Protein AF-A0A5D0N5R9-F1 (afdb_monomer_lite)

Structure (mmCIF, N/CA/C/O backbone):
data_AF-A0A5D0N5R9-F1
#
_entry.id   AF-A0A5D0N5R9-F1
#
loop_
_atom_site.group_PDB
_atom_site.id
_atom_site.type_symbol
_atom_site.label_atom_id
_atom_site.label_alt_id
_atom_site.label_comp_id
_atom_site.label_asym_id
_atom_site.label_entity_id
_atom_site.label_seq_id
_atom_site.pdbx_PDB_ins_code
_atom_site.Cartn_x
_atom_site.Cartn_y
_atom_site.Cartn_z
_atom_site.occupancy
_atom_site.B_iso_or_equiv
_atom_site.auth_seq_id
_atom_site.auth_comp_id
_atom_site.auth_asym_id
_atom_site.auth_atom_id
_atom_site.pdbx_PDB_model_num
ATOM 1 N N . MET A 1 1 ? -13.593 -15.024 1.332 1.00 52.16 1 MET A N 1
ATOM 2 C CA . MET A 1 1 ? -12.293 -15.087 0.627 1.00 52.16 1 MET A CA 1
ATOM 3 C C . MET A 1 1 ? -12.109 -13.789 -0.137 1.00 52.16 1 MET A C 1
ATOM 5 O O . MET A 1 1 ? -13.072 -13.351 -0.751 1.00 52.16 1 MET A O 1
ATOM 9 N N . ALA A 1 2 ? -10.923 -13.185 -0.073 1.00 61.78 2 ALA A N 1
ATOM 10 C CA . ALA A 1 2 ? -10.517 -12.090 -0.954 1.00 61.78 2 ALA A CA 1
ATOM 11 C C . ALA A 1 2 ? -9.512 -12.644 -1.974 1.00 61.78 2 ALA A C 1
ATOM 13 O O . ALA A 1 2 ? -8.800 -13.597 -1.662 1.00 61.78 2 ALA A O 1
ATOM 14 N N . ALA A 1 3 ? -9.500 -12.101 -3.188 1.00 70.00 3 ALA A N 1
ATOM 15 C CA . ALA A 1 3 ? -8.604 -12.521 -4.259 1.00 70.00 3 ALA A CA 1
ATOM 16 C C . ALA A 1 3 ? -8.229 -11.308 -5.115 1.00 70.00 3 ALA A C 1
ATOM 18 O O . ALA A 1 3 ? -9.073 -10.442 -5.348 1.00 70.00 3 ALA A O 1
ATOM 19 N N . THR A 1 4 ? -6.986 -11.268 -5.591 1.00 79.06 4 THR A N 1
ATOM 20 C CA . THR A 1 4 ? -6.523 -10.340 -6.631 1.00 79.06 4 THR A CA 1
ATOM 21 C C . THR A 1 4 ? -6.361 -11.093 -7.944 1.00 79.06 4 THR A C 1
ATOM 23 O O . THR A 1 4 ? -6.088 -12.297 -7.956 1.00 79.06 4 THR A O 1
ATOM 26 N N . LEU A 1 5 ? -6.567 -10.402 -9.064 1.00 75.56 5 LEU A N 1
ATOM 27 C CA . LEU A 1 5 ? -6.426 -10.966 -10.402 1.00 75.56 5 LEU A CA 1
ATOM 28 C C . LEU A 1 5 ? -5.431 -10.119 -11.189 1.00 75.56 5 LEU A C 1
ATOM 30 O O . LEU A 1 5 ? -5.637 -8.927 -11.359 1.00 75.56 5 LEU A O 1
ATOM 34 N N . ARG A 1 6 ? -4.407 -10.757 -11.763 1.00 78.38 6 ARG A N 1
ATOM 35 C CA . ARG A 1 6 ? -3.397 -10.069 -12.590 1.00 78.38 6 ARG A CA 1
ATOM 36 C C . ARG A 1 6 ? -3.935 -9.485 -13.909 1.00 78.38 6 ARG A C 1
ATOM 38 O O . ARG A 1 6 ? -3.241 -8.712 -14.563 1.00 78.38 6 ARG A O 1
ATOM 45 N N . GLY A 1 7 ? -5.117 -9.922 -14.353 1.00 78.88 7 GLY A N 1
ATOM 46 C CA . GLY A 1 7 ? -5.653 -9.606 -15.682 1.00 78.88 7 GLY A CA 1
ATOM 47 C C . GLY A 1 7 ? -4.692 -9.992 -16.817 1.00 78.88 7 GLY A C 1
ATOM 48 O O . GLY A 1 7 ? -4.069 -11.053 -16.777 1.00 78.88 7 GLY A O 1
ATOM 49 N N . ASP A 1 8 ? -4.546 -9.103 -17.801 1.00 76.31 8 ASP A N 1
ATOM 50 C CA . ASP A 1 8 ? -3.668 -9.280 -18.971 1.00 76.31 8 ASP A CA 1
ATOM 51 C C . ASP A 1 8 ? -2.214 -8.824 -18.729 1.00 76.31 8 ASP A C 1
ATOM 53 O O . ASP A 1 8 ? -1.410 -8.729 -19.660 1.00 76.31 8 ASP A O 1
ATOM 57 N N . ARG A 1 9 ? -1.846 -8.496 -17.483 1.00 75.00 9 ARG A N 1
ATOM 58 C CA . ARG A 1 9 ? -0.497 -8.027 -17.137 1.00 75.00 9 ARG A CA 1
ATOM 59 C C . ARG A 1 9 ? 0.454 -9.200 -16.853 1.00 75.00 9 ARG A C 1
ATOM 61 O O . ARG A 1 9 ? 0.023 -10.255 -16.380 1.00 75.00 9 ARG A O 1
ATOM 68 N N . PRO A 1 10 ? 1.771 -9.022 -17.090 1.00 73.00 10 PRO A N 1
ATOM 69 C CA . PRO A 1 10 ? 2.762 -10.076 -16.860 1.00 73.00 10 PRO A CA 1
ATOM 70 C C . PRO A 1 10 ? 2.900 -10.462 -15.378 1.00 73.00 10 PRO A C 1
ATOM 72 O O . PRO A 1 10 ? 3.244 -11.604 -15.074 1.00 73.00 10 PRO A O 1
ATOM 75 N N . THR A 1 11 ? 2.607 -9.545 -14.452 1.00 76.31 11 THR A N 1
ATOM 76 C CA . THR A 1 11 ? 2.679 -9.771 -13.003 1.00 76.31 11 THR A CA 1
ATOM 77 C C . THR A 1 11 ? 1.485 -9.137 -12.287 1.00 76.31 11 THR A C 1
ATOM 79 O O . THR A 1 11 ? 0.954 -8.118 -12.723 1.00 76.31 11 THR A O 1
ATOM 82 N N . ASP A 1 12 ? 1.067 -9.749 -11.174 1.00 82.81 12 ASP A N 1
ATOM 83 C CA . ASP A 1 12 ? 0.051 -9.198 -10.269 1.00 82.81 12 ASP A CA 1
ATOM 84 C C . ASP A 1 12 ? 0.679 -8.134 -9.358 1.00 82.81 12 ASP A C 1
ATOM 86 O O . ASP A 1 12 ? 1.548 -8.461 -8.534 1.00 82.81 12 ASP A O 1
ATOM 90 N N . GLN A 1 13 ? 0.255 -6.881 -9.511 1.00 87.31 13 GLN A N 1
ATOM 91 C CA . GLN A 1 13 ? 0.726 -5.762 -8.695 1.00 87.31 13 GLN A CA 1
ATOM 92 C C . GLN A 1 13 ? -0.171 -5.504 -7.478 1.00 87.31 13 GLN A C 1
ATOM 94 O O . GLN A 1 13 ? 0.247 -4.804 -6.556 1.00 87.31 13 GLN A O 1
ATOM 99 N N . ASP A 1 14 ? -1.342 -6.135 -7.427 1.00 87.81 14 ASP A N 1
ATOM 100 C CA . ASP A 1 14 ? -2.323 -5.896 -6.383 1.00 87.81 14 ASP A CA 1
ATOM 101 C C . ASP A 1 14 ? -2.024 -6.750 -5.157 1.00 87.81 14 ASP A C 1
ATOM 103 O O . ASP A 1 14 ? -1.609 -7.914 -5.230 1.00 87.81 14 ASP A O 1
ATOM 107 N N . ARG A 1 15 ? -2.271 -6.186 -3.980 1.00 90.50 15 ARG A N 1
ATOM 108 C CA . ARG A 1 15 ? -2.239 -6.899 -2.708 1.00 90.50 15 ARG A CA 1
ATOM 109 C C . ARG A 1 15 ? -3.446 -6.527 -1.879 1.00 90.50 15 ARG A C 1
ATOM 111 O O . ARG A 1 15 ? -3.967 -5.421 -1.947 1.00 90.50 15 ARG A O 1
ATOM 118 N N . TYR A 1 16 ? -3.863 -7.466 -1.047 1.00 89.31 16 TYR A N 1
ATOM 119 C CA . TYR A 1 16 ? -4.838 -7.209 -0.008 1.00 89.31 16 TYR A CA 1
ATOM 120 C C . TYR A 1 16 ? -4.298 -7.713 1.324 1.00 89.31 16 TYR A C 1
ATOM 122 O O . TYR A 1 16 ? -3.542 -8.684 1.385 1.00 89.31 16 TYR A O 1
ATOM 130 N N . VAL A 1 17 ? -4.702 -7.045 2.394 1.00 87.75 17 VAL A N 1
ATOM 131 C CA . VAL A 1 17 ? -4.466 -7.458 3.774 1.00 87.75 17 VAL A CA 1
ATOM 132 C C . VAL A 1 17 ? -5.823 -7.521 4.444 1.00 87.75 17 VAL A C 1
ATOM 134 O O . VAL A 1 17 ? -6.600 -6.577 4.345 1.00 87.75 17 VAL A O 1
ATOM 137 N N . VAL A 1 18 ? -6.115 -8.629 5.114 1.00 84.81 18 VAL A N 1
ATOM 138 C CA . VAL A 1 18 ? -7.308 -8.770 5.950 1.00 84.81 18 VAL A CA 1
ATOM 139 C C . VAL A 1 18 ? -6.838 -9.216 7.322 1.00 84.81 18 VAL A C 1
ATOM 141 O O . VAL A 1 18 ? -6.121 -10.208 7.441 1.00 84.81 18 VAL A O 1
ATOM 144 N N . VAL A 1 19 ? -7.231 -8.466 8.340 1.00 81.56 19 VAL A N 1
ATOM 145 C CA . VAL A 1 19 ? -7.067 -8.812 9.753 1.00 81.56 19 VAL A CA 1
ATOM 146 C C . VAL A 1 19 ? -8.445 -8.794 10.411 1.00 81.56 19 VAL A C 1
ATOM 148 O O . VAL A 1 19 ? -9.444 -8.507 9.750 1.00 81.56 19 VAL A O 1
ATOM 151 N N . ASP A 1 20 ? -8.527 -9.118 11.698 1.00 80.38 20 ASP A N 1
ATOM 152 C CA . ASP A 1 20 ? -9.814 -9.096 12.389 1.00 80.38 20 ASP A CA 1
ATOM 153 C C . ASP A 1 20 ? -10.418 -7.681 12.369 1.00 80.38 20 ASP A C 1
ATOM 155 O O . ASP A 1 20 ? -9.790 -6.703 12.778 1.00 80.38 20 ASP A O 1
ATOM 159 N N . GLY A 1 21 ? -11.610 -7.567 11.785 1.00 74.88 21 GLY A N 1
ATOM 160 C CA . GLY A 1 21 ? -12.331 -6.314 11.573 1.00 74.88 21 GLY A CA 1
ATOM 161 C C . GLY A 1 21 ? -11.803 -5.396 10.460 1.00 74.88 21 GLY A C 1
ATOM 162 O O . GLY A 1 21 ? -12.606 -4.690 9.864 1.00 74.88 21 GLY A O 1
ATOM 163 N N . ALA A 1 22 ? -10.517 -5.396 10.111 1.00 81.25 22 ALA A N 1
ATOM 164 C CA . ALA A 1 22 ? -9.970 -4.444 9.137 1.00 81.25 22 ALA A CA 1
ATOM 165 C C . ALA A 1 22 ? -9.502 -5.097 7.833 1.00 81.25 22 ALA A C 1
ATOM 167 O O . ALA A 1 22 ? -9.009 -6.226 7.806 1.00 81.25 22 ALA A O 1
ATOM 168 N N . ALA A 1 23 ? -9.577 -4.336 6.744 1.00 85.88 23 ALA A N 1
ATOM 169 C CA . ALA A 1 23 ? -9.023 -4.739 5.459 1.00 85.88 23 ALA A CA 1
ATOM 170 C C . ALA A 1 23 ? -8.316 -3.572 4.769 1.00 85.88 23 ALA A C 1
ATOM 172 O O . ALA A 1 23 ? -8.722 -2.421 4.908 1.00 85.88 23 ALA A O 1
ATOM 173 N N . ALA A 1 24 ? -7.284 -3.873 3.989 1.00 86.81 24 ALA A N 1
ATOM 174 C CA . ALA A 1 24 ? -6.616 -2.932 3.104 1.00 86.81 24 ALA A CA 1
ATOM 175 C C . ALA A 1 24 ? -6.434 -3.544 1.714 1.00 86.81 24 ALA A C 1
ATOM 177 O O . ALA A 1 24 ? -6.144 -4.734 1.587 1.00 86.81 24 ALA A O 1
ATOM 178 N N . VAL A 1 25 ? -6.583 -2.718 0.686 1.00 89.44 25 VAL A N 1
ATOM 179 C CA . VAL A 1 25 ? -6.261 -3.018 -0.710 1.00 89.44 25 VAL A CA 1
ATOM 180 C C . VAL A 1 25 ? -5.141 -2.078 -1.139 1.00 89.44 25 VAL A C 1
ATOM 182 O O . VAL A 1 25 ? -5.161 -0.884 -0.830 1.00 89.44 25 VAL A O 1
ATOM 185 N N . LEU A 1 26 ? -4.148 -2.647 -1.808 1.00 90.12 26 LEU A N 1
ATOM 186 C CA . LEU A 1 26 ? -2.905 -2.015 -2.222 1.00 90.12 26 LEU A CA 1
ATOM 187 C C . LEU A 1 26 ? -2.741 -2.286 -3.716 1.00 90.12 26 LEU A C 1
ATOM 189 O O . LEU A 1 26 ? -2.550 -3.431 -4.112 1.00 90.12 26 LEU A O 1
ATOM 193 N N . ASP A 1 27 ? -2.838 -1.247 -4.528 1.00 88.44 27 ASP A N 1
ATOM 194 C CA . ASP A 1 27 ? -2.684 -1.311 -5.982 1.00 88.44 27 ASP A CA 1
ATOM 195 C C . ASP A 1 27 ? -1.281 -0.810 -6.331 1.00 88.44 27 ASP A C 1
ATOM 197 O O . ASP A 1 27 ? -0.947 0.349 -6.065 1.00 88.44 27 ASP A O 1
ATOM 201 N N . GLY A 1 28 ? -0.405 -1.713 -6.767 1.00 88.19 28 GLY A N 1
ATOM 202 C CA . GLY A 1 28 ? 0.984 -1.405 -7.083 1.00 88.19 28 GLY A CA 1
ATOM 203 C C . GLY A 1 28 ? 1.133 -0.758 -8.460 1.00 88.19 28 GL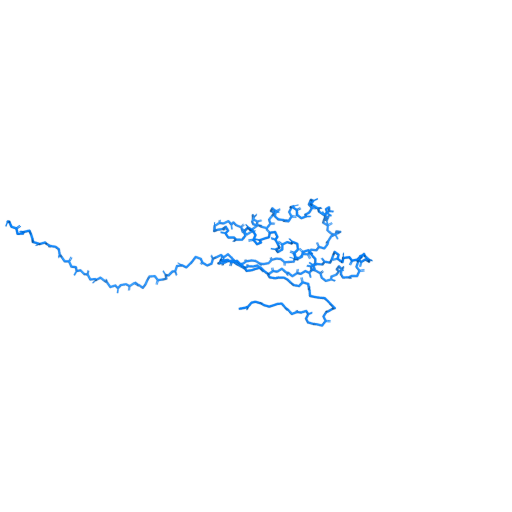Y A C 1
ATOM 204 O O . GLY A 1 28 ? 0.649 -1.274 -9.462 1.00 88.19 28 GLY A O 1
ATOM 205 N N . GLU A 1 29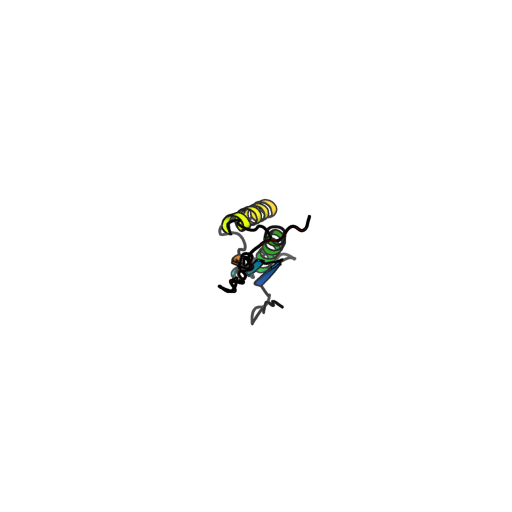 ? 1.889 0.335 -8.541 1.00 85.00 29 GLU A N 1
ATOM 206 C CA . GLU A 1 29 ? 2.109 1.038 -9.803 1.00 85.00 29 GLU A CA 1
ATOM 207 C C . GLU A 1 29 ? 2.839 0.176 -10.857 1.00 85.00 29 GLU A C 1
ATOM 209 O O . GLU A 1 29 ? 3.955 -0.311 -10.650 1.00 85.00 29 GLU A O 1
ATOM 214 N N . THR A 1 30 ? 2.233 0.060 -12.041 1.00 81.56 30 THR A N 1
ATOM 215 C CA . THR A 1 30 ? 2.736 -0.777 -13.147 1.00 81.56 30 THR A CA 1
ATOM 216 C C . THR A 1 30 ? 3.804 -0.101 -14.009 1.00 81.56 30 THR A C 1
ATOM 218 O O . THR A 1 30 ? 4.554 -0.793 -14.704 1.00 81.56 30 THR A O 1
ATOM 221 N N . SER A 1 31 ? 3.934 1.230 -13.966 1.00 78.75 31 SER A N 1
ATOM 222 C CA . SER A 1 31 ? 4.990 1.953 -14.696 1.00 78.75 31 SER A CA 1
ATOM 223 C C . SER A 1 31 ? 6.413 1.614 -14.228 1.00 78.75 31 SER A C 1
ATOM 225 O O . SER A 1 31 ? 7.373 1.918 -14.924 1.00 78.75 31 SER A O 1
ATOM 227 N N . TRP A 1 32 ? 6.574 0.892 -13.116 1.00 73.88 32 TRP A N 1
ATOM 228 C CA . TRP A 1 32 ? 7.877 0.414 -12.636 1.00 73.88 32 TRP A CA 1
ATOM 229 C C . TRP A 1 32 ? 8.269 -0.983 -13.141 1.00 73.88 32 TRP A C 1
ATOM 231 O O . TRP A 1 32 ? 9.364 -1.462 -12.858 1.00 73.88 32 TRP A O 1
ATOM 241 N N . LEU A 1 33 ? 7.414 -1.650 -13.924 1.00 69.19 33 LEU A N 1
ATOM 242 C CA . LEU A 1 33 ? 7.685 -3.009 -14.419 1.00 69.19 33 LEU A CA 1
ATOM 243 C C . LEU A 1 33 ? 8.908 -3.103 -15.344 1.00 69.19 33 LEU A C 1
ATOM 245 O O . LEU A 1 33 ? 9.495 -4.171 -15.483 1.00 69.19 33 LEU A O 1
ATOM 249 N N . HIS A 1 34 ? 9.274 -2.003 -16.000 1.00 63.56 34 HIS A N 1
ATOM 250 C CA . HIS A 1 34 ? 10.333 -1.948 -17.011 1.00 63.56 34 HIS A CA 1
ATOM 251 C C . HIS A 1 34 ? 11.608 -1.251 -16.525 1.00 63.56 34 HIS A C 1
ATOM 253 O O . HIS A 1 34 ? 12.601 -1.230 -17.246 1.00 63.56 34 HIS A O 1
ATOM 259 N N . THR A 1 35 ? 11.603 -0.681 -15.321 1.00 65.38 35 THR A N 1
ATOM 260 C CA . THR A 1 35 ? 12.727 0.105 -14.792 1.00 65.38 35 THR A CA 1
ATOM 261 C C . THR A 1 35 ? 13.721 -0.724 -13.981 1.00 65.38 35 THR A C 1
ATOM 263 O O . THR A 1 35 ? 14.779 -0.212 -13.615 1.00 65.38 35 THR A O 1
ATOM 266 N N . TYR A 1 36 ? 13.439 -2.005 -13.721 1.00 62.06 36 TYR A N 1
ATOM 267 C CA . TYR A 1 36 ? 14.299 -2.857 -12.902 1.00 62.06 36 TYR A CA 1
ATOM 268 C C . TYR A 1 36 ? 14.807 -4.091 -13.660 1.00 62.06 36 TYR A C 1
ATOM 270 O O . TYR A 1 36 ? 14.028 -4.926 -14.108 1.00 62.06 36 TYR A O 1
ATOM 278 N N . HIS A 1 37 ? 16.134 -4.225 -13.750 1.00 62.19 37 HIS A N 1
ATOM 279 C CA . HIS A 1 37 ? 16.826 -5.343 -14.416 1.00 62.19 37 HIS A CA 1
ATOM 280 C C . HIS A 1 37 ? 17.551 -6.296 -13.444 1.00 62.19 37 HIS A C 1
ATOM 282 O O . HIS A 1 37 ? 18.295 -7.173 -13.879 1.00 62.19 37 HIS A O 1
ATOM 288 N N . GLY A 1 38 ? 17.389 -6.113 -12.130 1.00 62.78 38 GLY A N 1
ATOM 289 C CA . GLY A 1 38 ? 17.972 -7.003 -11.123 1.00 62.78 38 GLY A CA 1
ATOM 290 C C . GLY A 1 38 ? 17.147 -8.280 -10.885 1.00 62.78 38 GLY A C 1
ATOM 291 O O . GLY A 1 38 ? 16.041 -8.409 -11.407 1.00 62.78 38 GLY A O 1
ATOM 292 N N . PRO A 1 39 ? 17.662 -9.220 -10.069 1.00 59.84 39 PRO A N 1
ATOM 293 C CA . PRO A 1 39 ? 17.052 -10.538 -9.857 1.00 59.84 39 PRO A CA 1
ATOM 294 C C . PRO A 1 39 ? 15.702 -10.496 -9.120 1.00 59.84 39 PRO A C 1
ATOM 296 O O . PRO A 1 39 ? 14.894 -11.405 -9.287 1.00 59.84 39 PRO A O 1
ATOM 299 N N . GLU A 1 40 ? 15.438 -9.444 -8.338 1.00 67.81 40 GLU A N 1
ATOM 300 C CA . GLU A 1 40 ? 14.155 -9.210 -7.665 1.00 67.81 40 GLU A CA 1
ATOM 301 C C . GLU A 1 40 ? 13.591 -7.839 -8.068 1.00 67.81 40 GLU A C 1
ATOM 303 O O . GLU A 1 40 ? 14.088 -6.819 -7.582 1.00 67.81 40 GLU A O 1
ATOM 308 N N . PRO A 1 41 ? 12.571 -7.777 -8.943 1.00 72.19 41 PRO A N 1
ATOM 309 C CA . PRO A 1 41 ? 11.975 -6.518 -9.380 1.00 72.19 41 PRO A CA 1
ATOM 310 C C . PRO A 1 41 ? 11.458 -5.699 -8.197 1.00 72.19 41 PRO A C 1
ATOM 312 O O . PRO A 1 41 ? 10.570 -6.145 -7.472 1.00 72.19 41 PRO A O 1
ATOM 315 N N . ARG A 1 42 ? 11.982 -4.481 -8.016 1.00 82.06 42 ARG A N 1
ATOM 316 C CA . ARG A 1 42 ? 11.407 -3.480 -7.100 1.00 82.06 42 ARG A CA 1
ATOM 317 C C . ARG A 1 42 ? 10.315 -2.682 -7.818 1.00 82.06 42 ARG A C 1
ATOM 319 O O . ARG A 1 42 ? 10.438 -1.474 -7.994 1.00 82.06 42 ARG A O 1
ATOM 326 N N . ASP A 1 43 ? 9.294 -3.390 -8.288 1.00 85.38 43 ASP A N 1
ATOM 327 C CA . ASP A 1 43 ? 8.115 -2.829 -8.952 1.00 85.38 43 ASP A CA 1
ATOM 328 C C . ASP A 1 43 ? 7.039 -2.379 -7.937 1.00 85.38 43 ASP A C 1
ATOM 330 O O . ASP A 1 43 ? 7.225 -2.458 -6.715 1.00 85.38 43 ASP A O 1
ATOM 334 N N . GLY A 1 44 ? 5.901 -1.876 -8.425 1.00 84.75 44 GLY A N 1
ATOM 335 C CA . GLY A 1 44 ? 4.784 -1.470 -7.568 1.00 84.75 44 GLY A CA 1
ATOM 336 C C . GLY A 1 44 ? 4.239 -2.618 -6.712 1.00 84.75 44 GLY A C 1
ATOM 337 O O . GLY A 1 44 ? 3.898 -2.422 -5.548 1.00 84.75 44 GLY A O 1
ATOM 338 N N . GLY A 1 45 ? 4.230 -3.838 -7.245 1.00 87.19 45 GLY A N 1
ATOM 339 C CA . GLY A 1 45 ? 3.790 -5.054 -6.573 1.00 87.19 45 GLY A CA 1
ATOM 340 C C . GLY A 1 45 ? 4.736 -5.480 -5.455 1.00 87.19 45 GLY A C 1
ATOM 341 O O . GLY A 1 45 ? 4.284 -5.956 -4.412 1.00 87.19 45 GLY A O 1
ATOM 342 N N . TRP A 1 46 ? 6.045 -5.287 -5.621 1.00 90.06 46 TRP A N 1
ATOM 343 C CA . TRP A 1 46 ? 7.018 -5.412 -4.538 1.00 90.06 46 TRP A CA 1
ATOM 344 C C . TRP A 1 46 ? 6.709 -4.430 -3.407 1.00 90.06 46 TRP A C 1
ATOM 346 O O . TRP A 1 46 ? 6.619 -4.851 -2.250 1.00 90.06 46 TRP A O 1
ATOM 356 N N . TYR A 1 47 ? 6.470 -3.156 -3.731 1.00 89.81 47 TYR A N 1
ATOM 357 C CA . TYR A 1 47 ? 6.152 -2.153 -2.716 1.00 89.81 47 TYR A CA 1
ATOM 358 C C . TYR A 1 47 ? 4.824 -2.466 -2.009 1.00 89.81 47 TYR A C 1
ATOM 360 O O . TYR A 1 47 ? 4.771 -2.456 -0.779 1.00 89.81 47 TYR A O 1
ATOM 368 N N . ALA A 1 48 ? 3.786 -2.858 -2.754 1.00 89.75 48 ALA A N 1
ATOM 369 C CA . ALA A 1 48 ? 2.501 -3.288 -2.206 1.00 89.75 48 ALA A CA 1
ATOM 370 C C . ALA A 1 48 ? 2.650 -4.490 -1.252 1.00 89.75 48 ALA A C 1
ATOM 372 O O . ALA A 1 48 ? 2.044 -4.512 -0.181 1.00 89.75 48 ALA A O 1
ATOM 373 N N . ARG A 1 49 ? 3.505 -5.477 -1.566 1.00 90.50 49 ARG A N 1
ATOM 374 C CA . ARG A 1 49 ? 3.792 -6.605 -0.651 1.00 90.50 49 ARG A CA 1
ATOM 375 C C . ARG A 1 49 ? 4.495 -6.136 0.622 1.00 90.50 49 ARG A C 1
ATOM 377 O O . ARG A 1 49 ? 4.105 -6.526 1.726 1.00 90.50 49 ARG A O 1
ATOM 384 N N . ALA A 1 50 ? 5.528 -5.308 0.471 1.00 90.12 50 ALA A N 1
ATOM 385 C CA . ALA A 1 50 ? 6.309 -4.792 1.589 1.00 90.12 50 ALA A CA 1
ATOM 386 C C . ALA A 1 50 ? 5.446 -3.947 2.540 1.00 90.12 50 ALA A C 1
ATOM 388 O O . ALA A 1 50 ? 5.509 -4.128 3.759 1.00 90.12 50 ALA A O 1
ATOM 389 N N . LEU A 1 51 ? 4.607 -3.068 1.986 1.00 90.31 51 LEU A N 1
ATOM 390 C CA . LEU A 1 51 ? 3.678 -2.237 2.743 1.00 90.31 51 LEU A CA 1
ATOM 391 C C . LEU A 1 51 ? 2.572 -3.079 3.394 1.00 90.31 51 LEU A C 1
ATOM 393 O O . LEU A 1 51 ? 2.317 -2.923 4.585 1.00 90.31 51 LEU A O 1
ATOM 397 N N . GLY A 1 52 ? 1.979 -4.033 2.672 1.00 89.44 52 GLY A N 1
ATOM 398 C CA . GLY A 1 52 ? 0.950 -4.922 3.222 1.00 89.44 52 GLY A CA 1
ATOM 399 C C . GLY A 1 52 ? 1.439 -5.752 4.413 1.00 89.44 52 GLY A C 1
ATOM 400 O O . GLY A 1 52 ? 0.750 -5.881 5.428 1.00 89.44 52 GLY A O 1
ATOM 401 N N . THR A 1 53 ? 2.683 -6.230 4.348 1.00 89.19 53 THR A N 1
ATOM 402 C CA . THR A 1 53 ? 3.321 -6.935 5.470 1.00 89.19 53 THR A CA 1
ATOM 403 C C . THR A 1 53 ? 3.442 -6.022 6.693 1.00 89.19 53 THR A C 1
ATOM 405 O O . THR A 1 53 ? 3.097 -6.417 7.805 1.00 89.19 53 THR A O 1
ATOM 408 N N . ALA A 1 54 ? 3.865 -4.769 6.494 1.00 87.81 54 ALA A N 1
ATOM 409 C CA . ALA A 1 54 ? 3.993 -3.787 7.569 1.00 87.81 54 ALA A CA 1
ATOM 410 C C . ALA A 1 54 ? 2.637 -3.360 8.168 1.00 87.81 54 ALA A C 1
ATOM 412 O O . ALA A 1 54 ? 2.573 -3.045 9.361 1.00 87.81 54 ALA A O 1
ATOM 413 N N . LEU A 1 55 ? 1.569 -3.366 7.363 1.00 85.81 55 LEU A N 1
ATOM 414 C CA . LEU A 1 55 ? 0.208 -3.012 7.778 1.00 85.81 55 LEU A CA 1
ATOM 415 C C . LEU A 1 55 ? -0.489 -4.109 8.580 1.00 85.81 55 LEU A C 1
ATOM 417 O O . LEU A 1 55 ? -1.276 -3.794 9.471 1.00 85.81 55 LEU A O 1
ATOM 421 N N . THR A 1 56 ? -0.175 -5.381 8.327 1.00 83.69 56 THR A N 1
ATOM 422 C CA . THR A 1 56 ? -0.796 -6.519 9.033 1.00 83.69 56 THR A CA 1
ATOM 423 C C . THR A 1 56 ? -0.644 -6.401 10.556 1.00 83.69 56 THR A C 1
ATOM 425 O O . THR A 1 56 ? -1.574 -6.693 11.299 1.00 83.69 56 THR A O 1
ATOM 428 N N . ALA A 1 57 ? 0.494 -5.889 11.034 1.00 79.19 57 ALA A N 1
ATOM 429 C CA . ALA A 1 57 ? 0.751 -5.694 12.462 1.00 79.19 57 ALA A CA 1
ATOM 430 C C . ALA A 1 57 ? 0.055 -4.459 13.078 1.00 79.19 57 ALA A C 1
ATOM 432 O O . ALA A 1 57 ? 0.069 -4.299 14.295 1.00 79.19 57 ALA A O 1
ATOM 433 N N . ARG A 1 58 ? -0.507 -3.560 12.259 1.00 77.69 58 ARG A N 1
ATOM 434 C CA . ARG A 1 58 ? -0.955 -2.212 12.672 1.00 77.69 58 ARG A CA 1
ATOM 435 C C . ARG A 1 58 ? -2.434 -1.933 12.410 1.00 77.69 58 ARG A C 1
ATOM 437 O O . ARG A 1 58 ? -3.009 -1.061 13.053 1.00 77.69 58 ARG A O 1
ATOM 444 N N . LEU A 1 59 ? -3.064 -2.699 11.521 1.00 76.94 59 LEU A N 1
ATOM 445 C CA . LEU A 1 59 ? -4.489 -2.591 11.212 1.00 76.94 59 LEU A CA 1
ATOM 446 C C . LEU A 1 59 ? -5.480 -2.911 12.363 1.00 76.94 59 LEU A C 1
ATOM 448 O O . LEU A 1 59 ? -6.593 -2.398 12.268 1.00 76.94 59 LEU A O 1
ATOM 452 N N . PRO A 1 60 ? -5.166 -3.640 13.462 1.00 66.56 60 PRO A N 1
ATOM 453 C CA . PRO A 1 60 ? -6.154 -3.861 14.532 1.00 66.56 60 PRO A CA 1
ATOM 454 C C . PRO A 1 60 ? -6.350 -2.665 15.497 1.00 66.56 60 PRO A C 1
ATOM 456 O O . PRO A 1 60 ? -6.985 -2.803 16.541 1.00 66.56 60 PRO A O 1
ATOM 459 N N . GLY A 1 61 ? -5.826 -1.474 15.186 1.00 61.56 61 GLY A N 1
ATOM 460 C CA . GLY A 1 61 ? -5.984 -0.281 16.024 1.00 61.56 61 GLY A CA 1
ATOM 461 C C . GLY A 1 61 ? -7.362 0.377 15.890 1.00 61.56 61 GLY A C 1
ATOM 462 O O . GLY A 1 61 ? -7.546 1.263 15.056 1.00 61.56 61 GLY A O 1
ATOM 463 N N . HIS A 1 62 ? -8.330 0.002 16.731 1.00 58.69 62 HIS A N 1
ATOM 464 C CA . HIS A 1 62 ? -9.606 0.724 16.830 1.00 58.69 62 HIS A CA 1
ATOM 465 C C . HIS A 1 62 ? -9.380 2.223 17.111 1.00 58.69 62 HIS A C 1
ATOM 467 O O . HIS A 1 62 ? -8.571 2.592 17.960 1.00 58.69 62 HIS A O 1
ATOM 473 N N . GLY A 1 63 ? -10.096 3.098 16.395 1.00 65.88 63 GLY A N 1
ATOM 474 C CA . GLY A 1 63 ? -10.086 4.550 16.628 1.00 65.88 63 GLY A CA 1
ATOM 475 C C . GLY A 1 63 ? -8.839 5.302 16.146 1.00 65.88 63 GLY A C 1
ATOM 476 O O . GLY A 1 63 ? -8.783 6.521 16.294 1.00 65.88 63 GLY A O 1
ATOM 477 N N . THR A 1 64 ? -7.858 4.622 15.546 1.00 73.50 64 THR A N 1
ATOM 478 C CA . THR A 1 64 ? -6.691 5.292 14.954 1.00 73.50 64 THR A CA 1
ATOM 479 C C . THR A 1 64 ? -7.026 5.768 13.543 1.00 73.50 64 THR A C 1
ATOM 481 O O . THR A 1 64 ? -7.550 5.009 12.729 1.00 73.50 64 THR A O 1
ATOM 484 N N . ALA A 1 65 ? -6.729 7.032 13.240 1.00 76.56 65 ALA A N 1
ATOM 485 C CA . ALA A 1 65 ? -6.970 7.586 11.914 1.00 76.56 65 ALA A CA 1
ATOM 486 C C . ALA A 1 65 ? -6.108 6.880 10.852 1.00 76.56 65 ALA A C 1
ATOM 488 O O . ALA A 1 65 ? -4.934 6.582 11.084 1.00 76.56 65 ALA A O 1
ATOM 489 N N . LEU A 1 66 ? -6.679 6.632 9.670 1.00 75.25 66 LEU A N 1
ATOM 490 C CA . LEU A 1 66 ? -6.022 5.857 8.612 1.00 75.25 66 LEU A CA 1
ATOM 491 C C . LEU A 1 66 ? -4.675 6.457 8.180 1.00 75.25 66 LEU A C 1
ATOM 493 O O . LEU A 1 66 ? -3.720 5.722 7.947 1.00 75.25 66 LEU A O 1
ATOM 497 N N . ASN A 1 67 ? -4.569 7.785 8.127 1.00 80.56 67 ASN A N 1
ATOM 498 C CA . ASN A 1 67 ? -3.307 8.454 7.822 1.00 80.56 67 ASN A CA 1
ATOM 499 C C . ASN A 1 67 ? -2.212 8.094 8.838 1.00 80.56 67 ASN A C 1
ATOM 501 O O . ASN A 1 67 ? -1.087 7.854 8.431 1.00 80.56 67 ASN A O 1
ATOM 505 N N . VAL A 1 68 ? -2.536 7.970 10.129 1.00 80.50 68 VAL A N 1
ATOM 506 C CA . VAL A 1 68 ? -1.575 7.576 11.176 1.00 80.50 68 VAL A CA 1
ATOM 507 C C . VAL A 1 68 ? -1.162 6.107 11.030 1.00 80.50 68 VAL A C 1
ATOM 509 O O . VAL A 1 68 ? 0.007 5.774 11.216 1.00 80.50 68 VAL A O 1
ATOM 512 N N . ILE A 1 69 ? -2.099 5.231 10.648 1.00 82.75 69 ILE A N 1
ATOM 513 C CA . ILE A 1 69 ? -1.820 3.809 10.383 1.00 82.75 69 ILE A CA 1
ATOM 514 C C . ILE A 1 69 ? -0.866 3.646 9.191 1.00 82.75 69 ILE A C 1
ATOM 516 O O . ILE A 1 69 ? -0.036 2.739 9.204 1.00 82.75 69 ILE A O 1
ATOM 520 N N . LEU A 1 70 ? -0.981 4.505 8.174 1.00 84.94 70 LEU A N 1
ATOM 521 C CA . LEU A 1 70 ? -0.186 4.440 6.946 1.00 84.94 70 LEU A CA 1
ATOM 522 C C . LEU A 1 70 ? 1.169 5.155 7.055 1.00 84.94 70 LEU A C 1
ATOM 524 O O . LEU A 1 70 ? 2.146 4.661 6.495 1.00 84.94 70 LEU A O 1
ATOM 528 N N . ASP A 1 71 ? 1.246 6.279 7.770 1.00 88.50 71 ASP A N 1
ATOM 529 C CA . ASP A 1 71 ? 2.424 7.159 7.774 1.00 88.50 71 ASP A CA 1
ATOM 530 C C . ASP A 1 71 ? 3.680 6.452 8.305 1.00 88.50 71 ASP A C 1
ATOM 532 O O . ASP A 1 71 ? 4.714 6.416 7.637 1.00 88.50 71 ASP A O 1
ATOM 536 N N . ALA A 1 72 ? 3.571 5.784 9.459 1.00 86.38 72 ALA A N 1
ATOM 537 C CA . ALA A 1 72 ? 4.702 5.075 10.058 1.00 86.38 72 ALA A CA 1
ATOM 538 C C . ALA A 1 72 ? 5.227 3.919 9.173 1.00 86.38 72 ALA A C 1
ATOM 540 O O . ALA A 1 72 ? 6.426 3.880 8.906 1.00 86.38 72 ALA A O 1
ATOM 541 N N . PRO A 1 73 ? 4.389 3.005 8.642 1.00 87.56 73 PRO A N 1
ATOM 542 C CA . PRO A 1 73 ? 4.832 2.007 7.669 1.00 87.56 73 PRO A CA 1
ATOM 543 C C . PRO A 1 73 ? 5.489 2.590 6.421 1.00 87.56 73 PRO A C 1
ATOM 545 O O . PRO A 1 73 ? 6.501 2.054 5.973 1.00 87.56 73 PRO A O 1
ATOM 548 N N . ILE A 1 74 ? 4.938 3.664 5.853 1.00 88.94 74 ILE A N 1
ATOM 549 C CA . ILE A 1 74 ? 5.509 4.304 4.663 1.00 88.94 74 ILE A CA 1
ATOM 550 C C . ILE A 1 74 ? 6.898 4.863 4.988 1.00 88.94 74 ILE A C 1
ATOM 552 O O . ILE A 1 74 ? 7.842 4.602 4.240 1.00 88.94 74 ILE A O 1
ATOM 556 N N . ALA A 1 75 ? 7.050 5.559 6.119 1.00 89.19 75 ALA A N 1
ATOM 557 C CA . ALA A 1 75 ? 8.338 6.064 6.585 1.00 89.19 75 ALA A CA 1
ATOM 558 C C . ALA A 1 75 ? 9.347 4.927 6.829 1.00 89.19 75 ALA A C 1
ATOM 560 O O . ALA A 1 75 ? 10.456 4.974 6.300 1.00 89.19 75 ALA A O 1
ATOM 561 N N . ASP A 1 76 ? 8.940 3.856 7.518 1.00 89.50 76 ASP A N 1
ATOM 562 C CA . ASP A 1 76 ? 9.785 2.681 7.765 1.00 89.50 76 ASP A CA 1
ATOM 563 C C . ASP A 1 76 ? 10.298 2.069 6.453 1.00 89.50 76 ASP A C 1
ATOM 565 O O . ASP A 1 76 ? 11.462 1.685 6.345 1.00 89.50 76 ASP A O 1
ATOM 569 N N . ARG A 1 77 ? 9.427 1.929 5.441 1.00 89.88 77 ARG A N 1
ATOM 570 C CA . ARG A 1 77 ? 9.812 1.380 4.130 1.00 89.88 77 ARG A CA 1
ATOM 571 C C . ARG A 1 77 ? 10.717 2.343 3.367 1.00 89.88 77 ARG A C 1
ATOM 573 O O . ARG A 1 77 ? 11.690 1.895 2.759 1.00 89.88 77 ARG A O 1
ATOM 580 N N . ARG A 1 78 ? 10.418 3.643 3.412 1.00 90.06 78 ARG A N 1
ATOM 581 C CA . ARG A 1 78 ? 11.257 4.683 2.813 1.00 90.06 78 ARG A CA 1
ATOM 582 C C . ARG A 1 78 ? 12.677 4.596 3.352 1.00 90.06 78 ARG A C 1
ATOM 584 O O . ARG A 1 78 ? 13.611 4.512 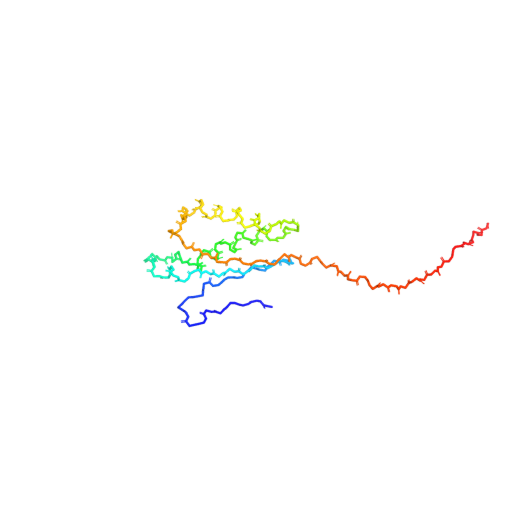2.561 1.00 90.06 78 ARG A O 1
ATOM 591 N N . ASP A 1 79 ? 12.823 4.548 4.668 1.00 90.75 79 ASP A N 1
ATOM 592 C CA . ASP A 1 79 ? 14.126 4.582 5.323 1.00 90.75 79 ASP A CA 1
ATOM 593 C C . ASP A 1 79 ? 14.872 3.250 5.150 1.00 90.75 79 ASP A C 1
ATOM 595 O O . ASP A 1 79 ? 16.058 3.247 4.822 1.00 90.75 79 ASP A O 1
ATOM 599 N N . ALA A 1 80 ? 14.175 2.112 5.258 1.00 88.06 80 ALA A N 1
ATOM 600 C CA . ALA A 1 80 ? 14.778 0.788 5.085 1.00 88.06 80 ALA A CA 1
ATOM 601 C C . ALA A 1 80 ? 15.300 0.528 3.661 1.00 88.06 80 ALA A C 1
ATOM 603 O O . ALA A 1 80 ? 16.282 -0.195 3.489 1.00 88.06 80 ALA A O 1
ATOM 604 N N . TYR A 1 81 ? 14.644 1.087 2.638 1.00 85.25 81 TYR A N 1
ATOM 605 C CA . TYR A 1 81 ? 14.986 0.832 1.234 1.00 85.25 81 TYR A CA 1
ATOM 606 C C . TYR A 1 81 ? 15.558 2.046 0.495 1.00 85.25 81 TYR A C 1
ATOM 608 O O . TYR A 1 81 ? 15.861 1.930 -0.694 1.00 85.25 81 TYR A O 1
ATOM 616 N N . GLY A 1 82 ? 15.731 3.181 1.180 1.00 87.31 82 GLY A N 1
ATOM 617 C CA . GLY A 1 82 ? 16.224 4.427 0.593 1.00 87.31 82 GLY A CA 1
ATOM 618 C C . GLY A 1 82 ? 15.302 4.988 -0.492 1.00 87.31 82 GLY A C 1
ATOM 619 O O . GLY A 1 82 ? 15.796 5.515 -1.490 1.00 87.31 82 GLY A O 1
ATOM 620 N N . LEU A 1 83 ? 13.981 4.832 -0.332 1.00 86.25 83 LEU A N 1
ATOM 621 C CA . LEU A 1 83 ? 13.001 5.263 -1.333 1.00 86.25 83 LEU A CA 1
ATOM 622 C C . LEU A 1 83 ? 12.943 6.791 -1.401 1.00 86.25 83 LEU A C 1
ATOM 624 O O . LEU A 1 83 ? 12.984 7.482 -0.382 1.00 86.25 83 LEU A O 1
ATOM 628 N N . LYS A 1 84 ? 12.813 7.319 -2.614 1.00 86.19 84 LYS A N 1
ATOM 629 C CA . LYS A 1 84 ? 12.750 8.752 -2.894 1.00 86.19 84 LYS A CA 1
ATOM 630 C C . LYS A 1 84 ? 11.440 9.079 -3.608 1.00 86.19 84 LYS A C 1
ATOM 632 O O . LYS A 1 84 ? 11.020 8.304 -4.467 1.00 86.19 84 LYS A O 1
ATOM 637 N N . PRO A 1 85 ? 10.794 10.216 -3.296 1.00 80.75 85 PRO A N 1
ATOM 638 C CA . PRO A 1 85 ? 9.660 10.693 -4.082 1.00 80.75 85 PRO A CA 1
ATOM 639 C C . PRO A 1 85 ? 10.016 10.754 -5.573 1.00 80.75 85 PRO A C 1
ATOM 641 O O . PRO A 1 85 ? 11.135 11.130 -5.908 1.00 80.75 85 PRO A O 1
ATOM 644 N N . ALA A 1 86 ? 9.071 10.387 -6.442 1.00 79.62 86 ALA A N 1
ATOM 645 C CA . ALA A 1 86 ? 9.206 10.299 -7.907 1.00 79.62 86 ALA A CA 1
ATOM 646 C C . ALA A 1 86 ? 10.194 9.245 -8.458 1.00 79.62 86 ALA A C 1
ATOM 648 O O . ALA A 1 86 ? 9.969 8.743 -9.553 1.00 79.62 86 ALA A O 1
ATOM 649 N N . ASP A 1 87 ? 11.208 8.841 -7.691 1.00 82.69 87 ASP A N 1
ATOM 650 C CA . ASP A 1 87 ? 12.249 7.889 -8.113 1.00 82.69 87 ASP A CA 1
ATOM 651 C C . ASP A 1 87 ? 12.093 6.506 -7.458 1.00 82.69 87 ASP A C 1
ATOM 653 O O . ASP A 1 87 ? 13.059 5.760 -7.271 1.00 82.69 87 ASP A O 1
ATOM 657 N N . SER A 1 88 ? 10.892 6.155 -7.009 1.00 82.12 88 SER A N 1
ATOM 658 C CA . SER A 1 88 ? 10.642 4.880 -6.342 1.00 82.12 88 SER A CA 1
ATOM 659 C C . SER A 1 88 ? 9.272 4.313 -6.684 1.00 82.12 88 SER A C 1
ATOM 661 O O . SER A 1 88 ? 8.332 5.082 -6.905 1.00 82.12 88 SER A O 1
ATOM 663 N N . PRO A 1 89 ? 9.142 2.972 -6.687 1.00 80.75 89 PRO A N 1
ATOM 664 C CA . PRO A 1 89 ? 7.849 2.328 -6.838 1.00 80.75 89 PRO A CA 1
ATOM 665 C C . PRO A 1 89 ? 6.899 2.799 -5.738 1.00 80.75 89 PRO A C 1
ATOM 667 O O . PRO A 1 89 ? 7.296 2.990 -4.586 1.00 80.75 89 PRO A O 1
ATOM 670 N N . TYR A 1 90 ? 5.635 2.963 -6.102 1.00 83.56 90 TYR A N 1
ATOM 671 C CA . TYR A 1 90 ? 4.579 3.369 -5.187 1.00 83.56 90 TYR A CA 1
ATOM 672 C C . TYR A 1 90 ? 3.348 2.480 -5.351 1.00 83.56 90 TYR A C 1
ATOM 674 O O . TYR A 1 90 ? 3.253 1.665 -6.270 1.00 83.56 90 TYR A O 1
ATOM 682 N N . SER A 1 91 ? 2.415 2.611 -4.412 1.00 82.75 91 SER A N 1
ATOM 683 C CA . SER A 1 91 ? 1.143 1.902 -4.435 1.00 82.75 91 SER A CA 1
ATOM 684 C C . SER A 1 91 ? 0.035 2.805 -3.911 1.00 82.75 91 SER A C 1
ATOM 686 O O . SER A 1 91 ? 0.220 3.509 -2.914 1.00 82.75 91 SER A O 1
ATOM 688 N N . THR A 1 92 ? -1.119 2.768 -4.571 1.00 82.81 92 THR A N 1
ATOM 689 C CA . THR A 1 92 ? -2.342 3.394 -4.071 1.00 82.81 92 THR A CA 1
ATOM 690 C C . THR A 1 92 ? -2.935 2.502 -2.987 1.00 82.81 92 THR A C 1
ATOM 692 O O . THR A 1 92 ? -3.090 1.299 -3.178 1.00 82.81 92 THR A O 1
ATOM 695 N N . SER A 1 93 ? -3.260 3.083 -1.832 1.00 81.69 9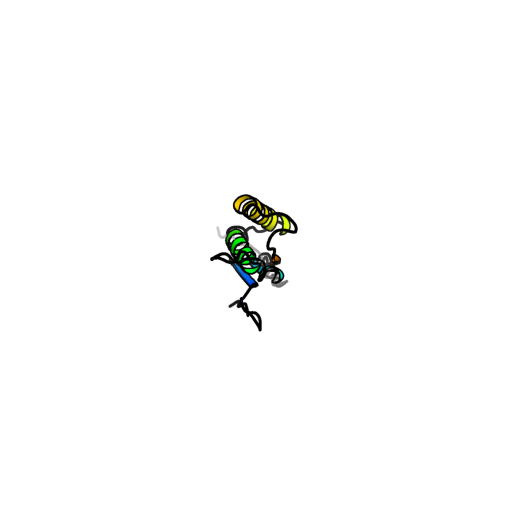3 SER A N 1
ATOM 696 C CA . SER A 1 93 ? -3.736 2.339 -0.662 1.00 81.69 93 SER A CA 1
ATOM 697 C C . SER A 1 93 ? -5.138 2.785 -0.265 1.00 81.69 93 SER A C 1
ATOM 699 O O . SER A 1 93 ? -5.381 3.973 -0.075 1.00 81.69 93 SER A O 1
ATOM 701 N N . THR A 1 94 ? -6.047 1.831 -0.087 1.00 81.94 94 THR A N 1
ATOM 702 C CA . THR A 1 94 ? -7.362 2.050 0.533 1.00 81.94 94 THR A CA 1
ATOM 703 C C . THR A 1 94 ? -7.527 1.066 1.677 1.00 81.94 94 THR A C 1
ATOM 705 O O . THR A 1 94 ? -7.218 -0.111 1.516 1.00 81.94 94 THR A O 1
ATOM 708 N N . ALA A 1 95 ? -8.027 1.513 2.828 1.00 77.50 95 ALA A N 1
ATOM 709 C CA . ALA A 1 95 ? -8.325 0.618 3.940 1.00 77.50 95 ALA A CA 1
ATOM 710 C C . ALA A 1 95 ? -9.680 0.930 4.570 1.00 77.50 95 ALA A C 1
ATOM 712 O O . ALA A 1 95 ? -10.095 2.086 4.650 1.00 77.50 95 ALA A O 1
ATOM 713 N N . ALA A 1 96 ? -10.341 -0.125 5.032 1.00 75.31 96 ALA A N 1
ATOM 714 C CA . ALA A 1 96 ? -11.578 -0.071 5.785 1.00 75.31 96 ALA A CA 1
ATOM 715 C C . ALA A 1 96 ? -11.279 -0.437 7.250 1.00 75.31 96 ALA A C 1
ATOM 717 O O . ALA A 1 96 ? -10.712 -1.508 7.500 1.00 75.31 96 ALA A O 1
ATOM 718 N N . PRO A 1 97 ? -11.620 0.438 8.215 1.00 67.44 97 PRO A N 1
ATOM 719 C CA . PRO A 1 97 ? -11.464 0.136 9.633 1.00 67.44 97 PRO A CA 1
ATOM 720 C C . PRO A 1 97 ? -12.449 -0.960 10.075 1.00 67.44 97 PRO A C 1
ATOM 722 O O . PRO A 1 97 ? -13.439 -1.202 9.377 1.00 67.44 97 PRO A O 1
ATOM 725 N N . PRO A 1 98 ? -12.233 -1.572 11.257 1.00 63.72 98 PRO A N 1
ATOM 726 C CA . PRO A 1 98 ? -13.238 -2.416 11.890 1.00 63.72 98 PRO A CA 1
ATOM 727 C C . PRO A 1 98 ? -14.582 -1.712 11.935 1.00 63.72 98 PRO A C 1
ATOM 729 O O . PRO A 1 98 ? -14.714 -0.642 12.531 1.00 63.72 98 PRO A O 1
ATOM 732 N N . SER A 1 99 ? -15.588 -2.340 11.324 1.00 61.91 99 SER A N 1
ATOM 733 C CA . SER A 1 99 ? -16.977 -2.005 11.588 1.00 61.91 99 SER A CA 1
ATOM 734 C C . SER A 1 99 ? -17.197 -2.240 13.076 1.00 61.91 99 SER A C 1
ATOM 736 O O . SER A 1 99 ? -17.288 -3.386 13.520 1.00 61.91 99 SER A O 1
ATOM 738 N N . THR A 1 100 ? -17.240 -1.163 13.862 1.00 59.31 100 THR A N 1
ATOM 739 C CA . THR A 1 100 ? -17.818 -1.216 15.199 1.00 59.31 100 THR A CA 1
ATOM 740 C C . THR A 1 100 ? -19.226 -1.725 14.990 1.00 59.31 100 THR A C 1
ATOM 742 O O . THR A 1 100 ? -20.063 -1.005 14.449 1.00 59.31 100 THR A O 1
ATOM 745 N N . GLY A 1 101 ? -19.456 -2.992 15.322 1.00 48.56 101 GLY A N 1
ATOM 746 C CA . GLY A 1 101 ? -20.785 -3.557 15.363 1.00 48.56 101 GLY A CA 1
ATOM 747 C C . GLY A 1 101 ? -21.581 -2.772 16.389 1.00 48.56 101 GLY A C 1
ATOM 748 O O . GLY A 1 101 ? -21.653 -3.148 17.552 1.00 48.56 101 GLY A O 1
ATOM 749 N N . THR A 1 102 ? -22.190 -1.665 15.975 1.00 45.06 102 THR A N 1
ATOM 750 C CA . THR A 1 102 ? -23.450 -1.262 16.561 1.00 45.06 102 THR A CA 1
ATOM 751 C C . THR A 1 102 ? -24.404 -2.349 16.107 1.00 45.06 102 THR A C 1
ATOM 753 O O . THR A 1 102 ? -24.999 -2.272 15.035 1.00 45.06 102 THR A O 1
ATOM 756 N N . CYS A 1 103 ? -24.505 -3.417 16.899 1.00 47.22 103 CYS A N 1
ATOM 757 C CA . CYS A 1 103 ? -25.764 -4.126 16.964 1.00 47.22 103 CYS A CA 1
ATOM 758 C C . CYS A 1 103 ? -26.796 -3.025 17.210 1.00 47.22 103 CYS A C 1
ATOM 760 O O . CYS A 1 103 ? -26.770 -2.376 18.256 1.00 47.22 103 CYS A O 1
ATOM 762 N N . LEU A 1 104 ? -27.602 -2.719 16.194 1.00 44.19 104 LEU A N 1
ATOM 763 C CA . LEU A 1 104 ? -28.827 -1.963 16.367 1.00 44.19 104 LEU A CA 1
ATOM 764 C C . LEU A 1 104 ? -29.627 -2.756 17.396 1.00 44.19 104 LEU A C 1
ATOM 766 O O . LEU A 1 104 ? -30.248 -3.759 17.058 1.00 44.19 104 LEU A O 1
ATOM 770 N N . SER A 1 105 ? -29.526 -2.369 18.666 1.00 49.00 105 SER A N 1
ATOM 771 C CA . SER A 1 105 ? -30.448 -2.833 19.687 1.00 49.00 105 SER A CA 1
ATOM 772 C C . SER A 1 105 ? -31.836 -2.467 19.187 1.00 49.00 105 SER A C 1
ATOM 774 O O . SER A 1 105 ? -32.129 -1.285 18.991 1.00 49.00 105 SER A O 1
ATOM 776 N N . GLU A 1 106 ? -32.659 -3.477 18.915 1.00 43.72 106 GLU A N 1
ATOM 777 C CA . GLU A 1 106 ? -34.064 -3.277 18.585 1.00 43.72 106 GLU A CA 1
ATOM 778 C C . GLU A 1 106 ? -34.705 -2.380 19.658 1.00 43.72 106 GLU A C 1
ATOM 780 O O . GLU A 1 106 ? -34.537 -2.633 20.859 1.00 43.72 106 GLU A O 1
ATOM 785 N N . PRO A 1 107 ? -35.422 -1.310 19.280 1.00 51.34 107 PRO A N 1
ATOM 786 C CA . PRO A 1 107 ? -36.139 -0.515 20.251 1.00 51.34 107 PRO A CA 1
ATOM 787 C C . PRO A 1 107 ? -37.397 -1.279 20.676 1.00 51.34 107 PRO A C 1
ATOM 789 O O . PRO A 1 107 ? -38.385 -1.322 19.950 1.00 51.34 107 PRO A O 1
ATOM 792 N N . GLY A 1 108 ? -37.380 -1.813 21.896 1.00 49.62 108 GLY A N 1
ATOM 793 C CA . GLY A 1 108 ? -38.596 -1.971 22.690 1.00 49.62 108 GLY A CA 1
ATOM 794 C C . GLY A 1 108 ? -39.056 -3.400 22.959 1.00 49.62 108 GLY A C 1
ATOM 795 O O . GLY A 1 108 ? -39.850 -3.970 22.223 1.00 49.62 108 GLY A O 1
ATOM 796 N N . ALA A 1 109 ? -38.720 -3.884 24.151 1.00 42.69 109 ALA A N 1
ATOM 797 C CA . ALA A 1 109 ? -39.669 -4.631 24.964 1.00 42.69 109 ALA A CA 1
ATOM 798 C C . ALA A 1 109 ? -39.541 -4.142 26.412 1.00 42.69 109 ALA A C 1
ATOM 800 O O . ALA A 1 109 ? -38.768 -4.663 27.214 1.00 42.69 109 ALA A O 1
ATOM 801 N N . THR A 1 110 ? -40.282 -3.085 26.747 1.00 49.78 110 THR A N 1
ATOM 802 C CA . THR A 1 110 ? -40.586 -2.734 28.136 1.00 49.78 110 THR A CA 1
ATOM 803 C C . THR A 1 110 ? -41.429 -3.849 28.750 1.00 49.78 110 THR A C 1
ATOM 805 O O . THR A 1 110 ? -42.653 -3.805 28.686 1.00 49.78 110 THR A O 1
ATOM 808 N N . SER A 1 111 ? -40.785 -4.842 29.363 1.00 42.31 111 SER A N 1
ATOM 809 C CA . SER A 1 111 ? -41.430 -5.660 30.392 1.00 42.31 111 SER A CA 1
ATOM 810 C C . SER A 1 111 ? -41.215 -4.985 31.738 1.00 42.31 111 SER A C 1
ATOM 812 O O . SER A 1 111 ? -40.174 -5.125 32.377 1.00 42.31 111 SER A O 1
ATOM 814 N N . ALA A 1 112 ? -42.217 -4.213 32.148 1.00 52.41 112 ALA A N 1
ATOM 815 C CA . ALA A 1 112 ? -42.372 -3.797 33.528 1.00 52.41 112 ALA A CA 1
ATOM 816 C C . ALA A 1 112 ? -42.611 -5.043 34.395 1.00 52.41 112 ALA A C 1
ATOM 818 O O . ALA A 1 112 ? -43.575 -5.774 34.178 1.00 52.41 112 ALA A O 1
ATOM 819 N N . SER A 1 113 ? -41.760 -5.268 35.394 1.00 41.03 113 SER A N 1
ATOM 820 C CA . SER A 1 113 ? -42.079 -6.145 36.520 1.00 41.03 113 SER A CA 1
ATOM 821 C C . SER A 1 113 ? -41.776 -5.392 37.809 1.00 41.03 113 SER A C 1
ATOM 823 O O . SER A 1 113 ? -40.621 -5.125 38.134 1.00 41.03 113 SER A O 1
ATOM 825 N N . SER A 1 114 ? -42.837 -5.004 38.511 1.00 50.38 114 SER A N 1
ATOM 826 C CA . SER A 1 114 ? -42.811 -4.384 39.838 1.00 50.38 114 SER A CA 1
ATOM 827 C C . SER A 1 114 ? -42.136 -5.286 40.893 1.00 50.38 114 SER A C 1
ATOM 829 O O . SER A 1 114 ? -42.282 -6.507 40.813 1.00 50.38 114 SER A O 1
ATOM 831 N N . PRO A 1 115 ? -41.477 -4.732 41.930 1.00 51.88 115 PRO A N 1
ATOM 832 C CA . PRO A 1 115 ? -41.215 -5.418 43.204 1.00 51.88 115 PRO A CA 1
ATOM 833 C C . PRO A 1 115 ? -42.311 -5.048 44.243 1.00 51.88 115 PRO A C 1
ATOM 835 O O . PRO A 1 115 ? -43.160 -4.213 43.919 1.00 51.88 115 PRO A O 1
ATOM 838 N N . PRO A 1 116 ? -42.293 -5.507 45.518 1.00 60.22 116 PRO A N 1
ATOM 839 C CA . PRO A 1 116 ? -41.621 -6.646 46.173 1.00 60.22 116 PRO A CA 1
ATOM 840 C C . PRO A 1 116 ? -42.599 -7.502 47.033 1.00 60.22 116 PRO A C 1
ATOM 842 O O . PRO A 1 116 ? -43.747 -7.126 47.261 1.00 60.22 116 PRO A O 1
ATOM 845 N N . SER A 1 117 ? -42.131 -8.597 47.646 1.00 46.16 117 SER A N 1
ATOM 846 C CA . SER A 1 117 ? -42.643 -8.972 48.977 1.00 46.16 117 SER A CA 1
ATOM 847 C C . SER A 1 117 ? -41.613 -9.756 49.788 1.00 46.16 117 SER A C 1
ATOM 849 O O . SER A 1 117 ? -41.202 -10.851 49.414 1.00 46.16 117 SER A O 1
ATOM 851 N N . VAL A 1 118 ? -41.185 -9.149 50.895 1.00 54.28 118 VAL A N 1
ATOM 852 C CA . VAL A 1 118 ? -40.388 -9.761 51.961 1.00 54.28 118 VAL A CA 1
ATOM 853 C C . VAL A 1 118 ? -41.351 -10.525 52.864 1.00 54.28 118 VAL A C 1
ATOM 855 O O . VAL A 1 118 ? -42.243 -9.920 53.458 1.00 54.28 118 VAL A O 1
ATOM 858 N N . ALA A 1 119 ? -41.171 -11.840 52.972 1.00 52.06 119 ALA A N 1
ATOM 859 C CA . ALA A 1 119 ? -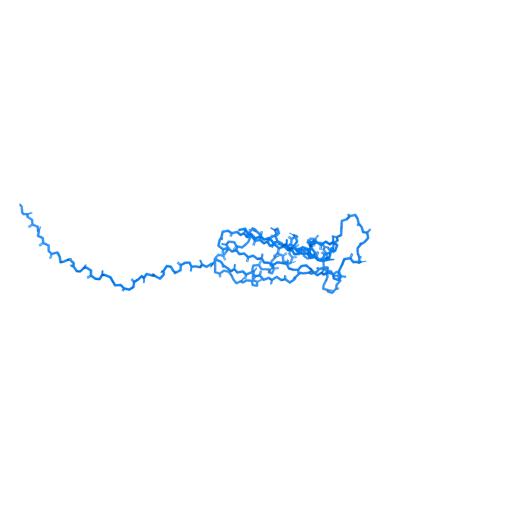41.770 -12.629 54.041 1.00 52.06 119 ALA A CA 1
ATOM 860 C C . ALA A 1 119 ? -40.838 -12.616 55.263 1.00 52.06 119 ALA A C 1
ATOM 862 O O . ALA A 1 119 ? -39.615 -12.617 55.124 1.00 52.06 119 ALA A O 1
ATOM 863 N N . LYS A 1 120 ? -41.464 -12.530 56.434 1.00 51.69 120 LYS A N 1
ATOM 864 C CA . LYS A 1 120 ? -40.870 -12.397 57.764 1.00 51.69 120 LYS A CA 1
ATOM 865 C C . LYS A 1 120 ? -40.408 -13.742 58.316 1.00 51.69 120 LYS A C 1
ATOM 867 O O . LYS A 1 120 ? -41.087 -14.745 58.003 1.00 51.69 120 LYS A O 1
#

Foldseek 3Di:
DDDFDCPPHPDGLWDKADDVQKIKIKRWDPVQVPVDDDPDRQGRSVVNVQLSVQLNVQQQDPPDDPCVSRVVSVVVCCVVPVDDPPRHIHIDMDMDHGDPPPPVPPPDDPPDDDDDDDDD

pLDDT: mean 74.55, std 14.54, range [41.03, 90.75]

Secondary structure (DSSP, 8-state):
------TTSSS--EEEEE-SS-EEEEEE-GGGTTS--SSS--SHHHHHHHHHHHHHTTTT-TT--HHHHHHHHHHHHHHHHT--TTSS--EEEEEE----------S-------------

Sequence (120 aa):
MAATLRGDRPTDQDRYVVVDGAAAVLDG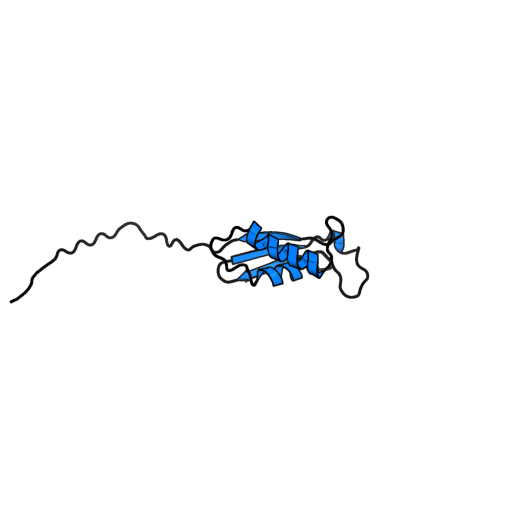ETSWLHTYHGPEPRDGGWYARALGTALTARLPGHGTALNVILDAPIADRRDAYGLKPADSPYSTSTAAPPSTGTCLSEPGATSASSPPSVAK

Radius of gyration: 23.42 Å; chains: 1; bounding box: 61×26×77 Å